Protein AF-A0A161MN79-F1 (afdb_monomer)

pLDDT: mean 94.68, std 3.81, range [66.69, 98.0]

Sequence (145 aa):
AEVALTQVDSLAGQQGMRLAGYYTANETLDDMSIEKPATKIADKIAETYSSAHLVVVDNRRLSLTMEDAALKVMHSVEGKWKVMDPEEYSVERECMDTTAVLLHGHADKGLIDFDNHLDDISNDWTNPHINKAIDSILQQIRNLK

Radius of gyration: 16.35 Å; Cα contacts (8 Å, |Δi|>4): 173; chains: 1; bounding box: 42×34×39 Å

Mean predicted aligned error: 3.33 Å

Secondary structure (DSSP, 8-state):
-HHHHHHHHHHHHHTT----EEEE--SSTT-----HHHHHHHHHHHHH-TT-EEEEE-TTT--SS--S--EEEEEEETTEEEEPPGGG----HHHHHHHHHHHHTTGGGG---HHHHHH-TTS-TT-HHHHHHHHHHHHHHHHT-

Organism: Triatoma infestans (NCBI:txid30076)

Nearest PDB structures (foldseek):
  8s9s-assembly1_8  TM=9.440E-01  e=1.080E-11  Homo sapiens
  8eoi-assembly1_H  TM=9.473E-01  e=4.174E-11  Homo sapiens
  6y4l-assembly1_B  TM=9.290E-01  e=5.759E-11  Homo sapiens
  8j0o-assembly1_H  TM=9.003E-01  e=1.350E-09  Homo sapiens
  8oz0-assembly1_8  TM=5.419E-01  e=1.122E+00  Homo sapiens

Structure (mmCIF, N/CA/C/O backbone):
data_AF-A0A161MN79-F1
#
_entry.id   AF-A0A161MN79-F1
#
loop_
_atom_site.group_PDB
_atom_site.id
_atom_site.type_symbol
_atom_site.label_atom_id
_atom_site.label_alt_id
_atom_site.label_comp_id
_atom_site.label_asym_id
_atom_site.label_entity_id
_atom_site.label_seq_id
_atom_site.pdbx_PDB_ins_code
_atom_site.Cartn_x
_atom_site.Cartn_y
_atom_site.Cartn_z
_atom_site.occupancy
_atom_site.B_iso_or_equiv
_atom_site.auth_seq_id
_atom_site.auth_comp_id
_atom_site.auth_asym_id
_atom_site.auth_atom_id
_atom_site.pdbx_PDB_model_num
ATOM 1 N N . ALA A 1 1 ? -15.783 2.076 -2.351 1.00 66.69 1 ALA A N 1
ATOM 2 C CA . ALA A 1 1 ? -15.147 1.719 -1.061 1.00 66.69 1 ALA A CA 1
ATOM 3 C C . ALA A 1 1 ? -15.930 0.664 -0.271 1.00 66.69 1 ALA A C 1
ATOM 5 O O . ALA A 1 1 ? -15.374 -0.392 -0.026 1.00 66.69 1 ALA A O 1
ATOM 6 N N . GLU A 1 2 ? -17.194 0.888 0.111 1.00 79.94 2 GLU A N 1
ATOM 7 C CA . GLU A 1 2 ? -17.937 -0.063 0.970 1.00 79.94 2 GLU A CA 1
ATOM 8 C C . GLU A 1 2 ? -18.101 -1.460 0.343 1.00 79.94 2 GLU A C 1
ATOM 10 O O . GLU A 1 2 ? -17.766 -2.455 0.976 1.00 79.94 2 GLU A O 1
ATOM 15 N N . VAL A 1 3 ? -18.496 -1.532 -0.936 1.00 86.00 3 VAL A N 1
ATOM 16 C CA . VAL A 1 3 ? -18.589 -2.804 -1.682 1.00 86.00 3 VAL A CA 1
ATOM 17 C C . VAL A 1 3 ? -17.240 -3.529 -1.743 1.00 86.00 3 VAL A C 1
ATOM 19 O O . VAL A 1 3 ? -17.189 -4.736 -1.522 1.00 86.00 3 VAL A O 1
ATOM 22 N N . ALA A 1 4 ? -16.151 -2.795 -1.996 1.00 89.31 4 ALA A N 1
ATOM 23 C CA . ALA A 1 4 ? -14.801 -3.355 -2.028 1.00 89.31 4 ALA A CA 1
ATOM 24 C C . ALA A 1 4 ? -14.422 -3.949 -0.668 1.00 89.31 4 ALA A C 1
ATOM 26 O O . ALA A 1 4 ? -14.007 -5.100 -0.591 1.00 89.31 4 ALA A O 1
ATOM 27 N N . LEU A 1 5 ? -14.654 -3.202 0.416 1.00 88.81 5 LEU A N 1
ATOM 28 C CA . LEU A 1 5 ? -14.360 -3.658 1.771 1.00 88.81 5 LEU A CA 1
ATOM 29 C C . LEU A 1 5 ? -15.105 -4.959 2.103 1.00 88.81 5 LEU A C 1
ATOM 31 O O . LEU A 1 5 ? -14.489 -5.896 2.597 1.00 88.81 5 LEU A O 1
ATOM 35 N N . THR A 1 6 ? -16.399 -5.049 1.781 1.00 90.69 6 THR A N 1
ATOM 36 C CA . THR A 1 6 ? -17.189 -6.269 2.009 1.00 90.69 6 THR A CA 1
ATOM 37 C C . THR A 1 6 ? -16.689 -7.459 1.188 1.00 90.69 6 THR A C 1
ATOM 39 O O . THR A 1 6 ? -16.617 -8.571 1.711 1.00 90.69 6 THR A O 1
ATOM 42 N N . GLN A 1 7 ? -16.339 -7.257 -0.087 1.00 92.44 7 GLN A N 1
ATOM 43 C CA . GLN A 1 7 ? -15.839 -8.344 -0.934 1.00 92.44 7 GLN A CA 1
ATOM 44 C C . GLN A 1 7 ? -14.471 -8.852 -0.472 1.00 92.44 7 GLN A C 1
ATOM 46 O O . GLN A 1 7 ? -14.280 -10.063 -0.356 1.00 92.44 7 GLN A O 1
ATOM 51 N N . VAL A 1 8 ? -13.543 -7.941 -0.158 1.00 93.38 8 VAL A N 1
ATOM 52 C CA . VAL A 1 8 ? -12.209 -8.307 0.333 1.00 93.38 8 VAL A CA 1
ATOM 53 C C . VAL A 1 8 ? -12.307 -9.009 1.687 1.00 93.38 8 VAL A C 1
ATOM 55 O O . VAL A 1 8 ? -11.652 -10.029 1.881 1.00 93.38 8 VAL A O 1
ATOM 58 N N . ASP A 1 9 ? -13.153 -8.526 2.602 1.00 92.38 9 ASP A N 1
ATOM 59 C CA . ASP A 1 9 ? -13.360 -9.157 3.911 1.00 92.38 9 ASP A CA 1
ATOM 60 C C . ASP A 1 9 ? -13.934 -10.579 3.779 1.00 92.38 9 ASP A C 1
ATOM 62 O O . ASP A 1 9 ? -13.432 -11.520 4.396 1.00 92.38 9 ASP A O 1
ATOM 66 N N . SER A 1 10 ? -14.919 -10.773 2.894 1.00 93.69 10 SER A N 1
ATOM 67 C CA . SER A 1 10 ? -15.477 -12.101 2.618 1.00 93.69 10 SER A C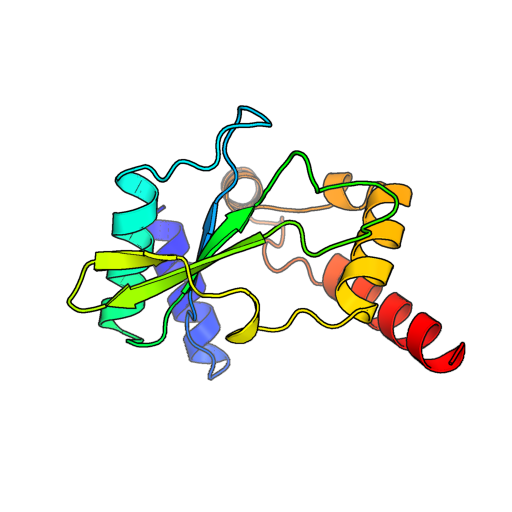A 1
ATOM 68 C C . SER A 1 10 ? -14.435 -13.061 2.039 1.00 93.69 10 SER A C 1
ATOM 70 O O . SER A 1 10 ? -14.328 -14.199 2.506 1.00 93.69 10 SER A O 1
ATOM 72 N N . LEU A 1 11 ? -13.643 -12.612 1.057 1.00 94.25 11 LEU A N 1
ATOM 73 C CA . LEU A 1 11 ? -12.582 -13.426 0.461 1.00 94.25 11 LEU A CA 1
ATOM 74 C C . LEU A 1 11 ? -11.505 -13.781 1.492 1.00 94.25 11 LEU A C 1
ATOM 76 O O . LEU A 1 11 ? -11.120 -14.946 1.600 1.00 94.25 11 LEU A O 1
ATOM 80 N N . ALA A 1 12 ? -11.046 -12.800 2.273 1.00 94.19 12 ALA A N 1
ATOM 81 C CA . ALA A 1 12 ? -10.060 -13.012 3.324 1.00 94.19 12 ALA A CA 1
ATOM 82 C C . ALA A 1 12 ? -10.561 -14.053 4.337 1.00 94.19 12 ALA A C 1
ATOM 84 O O . ALA A 1 12 ? -9.847 -15.015 4.625 1.00 94.19 12 ALA A O 1
ATOM 85 N N . GLY A 1 13 ? -11.813 -13.933 4.791 1.00 94.56 13 GLY A N 1
ATOM 86 C CA . GLY A 1 13 ? -12.428 -14.882 5.718 1.00 94.56 13 GLY A CA 1
ATOM 87 C C . GLY A 1 13 ? -12.491 -16.315 5.177 1.00 94.56 13 GLY A C 1
ATOM 88 O O . GLY A 1 13 ? -12.193 -17.258 5.910 1.00 94.56 13 GLY A O 1
ATOM 89 N N . GLN A 1 14 ? -12.797 -16.500 3.887 1.00 96.31 14 GLN A N 1
ATOM 90 C CA . GLN A 1 14 ? -12.779 -17.824 3.239 1.00 96.31 14 GLN A CA 1
ATOM 91 C C . GLN A 1 14 ? -11.381 -18.459 3.219 1.00 96.31 14 GLN A C 1
ATOM 93 O O . GLN A 1 14 ? -11.258 -19.683 3.229 1.00 96.31 14 GLN A O 1
ATOM 98 N N . GLN A 1 15 ? -10.333 -17.636 3.218 1.00 95.56 15 GLN A N 1
ATOM 99 C CA . GLN A 1 15 ? -8.933 -18.062 3.224 1.00 95.56 15 GLN A CA 1
ATOM 100 C C . GLN A 1 15 ? -8.334 -18.133 4.641 1.00 95.56 15 GLN A C 1
ATOM 102 O O . GLN A 1 15 ? -7.138 -18.368 4.793 1.00 95.56 15 GLN A O 1
ATOM 107 N N . GLY A 1 16 ? -9.142 -17.932 5.692 1.00 95.25 16 GLY A N 1
ATOM 108 C CA . GLY A 1 16 ? -8.661 -17.885 7.078 1.00 95.25 16 GLY A CA 1
ATOM 109 C C . GLY A 1 16 ? -7.795 -16.658 7.387 1.00 95.25 16 GLY A C 1
ATOM 110 O O . GLY A 1 16 ? -7.066 -16.645 8.378 1.00 95.25 16 GLY A O 1
ATOM 111 N N . MET A 1 17 ? -7.865 -15.636 6.538 1.00 95.25 17 MET A N 1
ATOM 112 C CA . MET A 1 17 ? -7.186 -14.357 6.698 1.00 95.25 17 MET A CA 1
ATOM 113 C C . MET A 1 17 ? -8.151 -13.303 7.244 1.00 95.25 17 MET A C 1
ATOM 115 O O . MET A 1 17 ? -9.363 -13.500 7.315 1.00 95.25 17 MET A O 1
ATOM 119 N N . ARG A 1 18 ? -7.602 -12.149 7.620 1.00 94.56 18 ARG A N 1
ATOM 120 C CA . ARG A 1 18 ? -8.380 -10.967 7.993 1.00 94.56 18 ARG A CA 1
ATOM 121 C C . ARG A 1 18 ? -7.704 -9.707 7.489 1.00 94.56 18 ARG A C 1
ATOM 123 O O . ARG A 1 18 ? -6.488 -9.689 7.297 1.00 94.56 18 ARG A O 1
ATOM 130 N N . LEU A 1 19 ? -8.477 -8.638 7.364 1.00 96.00 19 LEU A N 1
ATOM 131 C CA . LEU A 1 19 ? -7.935 -7.318 7.080 1.00 96.00 19 LEU A CA 1
ATOM 132 C C . LEU A 1 19 ? -7.054 -6.846 8.244 1.00 96.00 19 LEU A C 1
ATOM 134 O O . LEU A 1 19 ? -7.498 -6.759 9.389 1.00 96.00 19 LEU A O 1
ATOM 138 N N . ALA A 1 20 ? -5.784 -6.573 7.939 1.00 96.44 20 ALA A N 1
ATOM 139 C CA . ALA A 1 20 ? -4.763 -6.204 8.919 1.00 96.44 20 ALA A CA 1
ATOM 140 C C . ALA A 1 20 ? -4.411 -4.706 8.915 1.00 96.44 20 ALA A C 1
ATOM 142 O O . ALA A 1 20 ? -3.590 -4.259 9.714 1.00 96.44 20 ALA A O 1
ATOM 143 N N . GLY A 1 21 ? -5.010 -3.924 8.019 1.00 96.94 21 GLY A N 1
ATOM 144 C CA . GLY A 1 21 ? -4.712 -2.507 7.881 1.00 96.94 21 GLY A CA 1
ATOM 145 C C . GLY A 1 21 ? -5.239 -1.912 6.584 1.00 96.94 21 GLY A C 1
ATOM 146 O O . GLY A 1 21 ? -5.884 -2.594 5.789 1.00 96.94 21 GLY A O 1
ATOM 147 N N . TYR A 1 22 ? -4.944 -0.632 6.392 1.00 97.25 22 TYR A N 1
ATOM 148 C CA . TYR A 1 22 ? -5.270 0.148 5.203 1.00 97.25 22 TYR A CA 1
ATOM 149 C C . TYR A 1 22 ? -4.059 0.998 4.815 1.00 97.25 22 TYR A C 1
ATOM 151 O O . TYR A 1 22 ? -3.351 1.494 5.694 1.00 97.25 22 TYR A O 1
ATOM 159 N N . TYR A 1 23 ? -3.826 1.188 3.518 1.00 97.12 23 TYR A N 1
ATOM 160 C CA . TYR A 1 23 ? -2.797 2.100 3.030 1.00 97.12 23 TYR A CA 1
ATOM 161 C C . TYR A 1 23 ? -3.389 3.177 2.121 1.00 97.12 23 TYR A C 1
ATOM 163 O O . TYR A 1 23 ? -4.433 2.981 1.504 1.00 97.12 23 TYR A O 1
ATOM 171 N N . THR A 1 24 ? -2.709 4.318 2.040 1.00 96.88 24 THR A N 1
ATOM 172 C CA . THR A 1 24 ? -3.054 5.427 1.146 1.00 96.88 24 THR A CA 1
ATOM 173 C C . THR A 1 24 ? -1.792 6.070 0.582 1.00 96.88 24 THR A C 1
ATOM 175 O O . THR A 1 24 ? -0.732 6.023 1.206 1.00 96.88 24 THR A O 1
ATOM 178 N N . ALA A 1 25 ? -1.909 6.691 -0.585 1.00 96.50 25 ALA A N 1
ATOM 179 C CA . ALA A 1 25 ? -0.876 7.521 -1.189 1.00 96.50 25 ALA A CA 1
ATOM 180 C C . ALA A 1 25 ? -1.543 8.817 -1.651 1.00 96.50 25 ALA A C 1
ATOM 182 O O . ALA A 1 25 ? -2.575 8.768 -2.320 1.00 96.50 25 ALA A O 1
ATOM 183 N N . ASN A 1 26 ? -0.996 9.962 -1.255 1.00 96.19 26 ASN A N 1
ATOM 184 C CA . ASN A 1 26 ? -1.569 11.252 -1.632 1.00 96.19 26 ASN A CA 1
ATOM 185 C C . ASN A 1 26 ? -1.130 11.630 -3.054 1.00 96.19 26 ASN A C 1
ATOM 187 O O . ASN A 1 26 ? -0.115 11.143 -3.544 1.00 96.19 26 ASN A O 1
ATOM 191 N N . GLU A 1 27 ? -1.884 12.499 -3.726 1.00 94.00 27 GLU A N 1
ATOM 192 C CA . GLU A 1 27 ? -1.566 12.923 -5.100 1.00 94.00 27 GLU A CA 1
ATOM 193 C C . GLU A 1 27 ? -0.272 13.752 -5.161 1.00 94.00 27 GLU A C 1
ATOM 195 O O . GLU A 1 27 ? 0.545 13.605 -6.070 1.00 94.00 27 GLU A O 1
ATOM 200 N N . THR A 1 28 ? -0.061 14.613 -4.163 1.00 94.75 28 THR A N 1
ATOM 201 C CA . THR A 1 28 ? 1.128 15.464 -4.082 1.00 94.75 28 THR A CA 1
ATOM 202 C C . THR A 1 28 ? 2.302 14.685 -3.487 1.00 94.75 28 THR A C 1
ATOM 204 O O . THR A 1 28 ? 2.161 14.016 -2.465 1.00 94.75 28 THR A O 1
ATOM 207 N N . LEU A 1 29 ? 3.489 14.802 -4.094 1.00 92.44 29 LEU A N 1
ATOM 208 C CA . LEU A 1 29 ? 4.669 14.031 -3.689 1.00 92.44 29 LEU A CA 1
ATOM 209 C C . LEU A 1 29 ? 5.080 14.253 -2.225 1.00 92.44 29 LEU A C 1
ATOM 211 O O . LEU A 1 29 ? 5.457 13.302 -1.553 1.00 92.44 29 LEU A O 1
ATOM 215 N N . ASP A 1 30 ? 5.051 15.491 -1.735 1.00 93.69 30 ASP A N 1
ATOM 216 C CA . ASP A 1 30 ? 5.473 15.853 -0.377 1.00 93.69 30 ASP A CA 1
ATOM 217 C C . ASP A 1 30 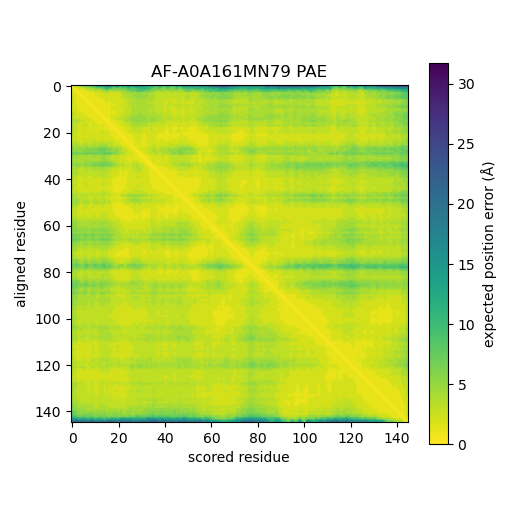? 4.338 15.856 0.657 1.00 93.69 30 ASP A C 1
ATOM 219 O O . ASP A 1 30 ? 4.575 16.165 1.828 1.00 93.69 30 ASP A O 1
ATOM 223 N N . ASP A 1 31 ? 3.122 15.481 0.260 1.00 96.00 31 ASP A N 1
ATOM 224 C CA . ASP A 1 31 ? 1.986 15.422 1.168 1.00 96.00 31 ASP A CA 1
ATOM 225 C C . ASP A 1 31 ? 1.925 14.073 1.892 1.00 96.00 31 ASP A C 1
ATOM 227 O O . ASP A 1 31 ? 1.512 13.059 1.339 1.00 96.00 31 ASP A O 1
ATOM 231 N N . MET A 1 32 ? 2.280 14.081 3.177 1.00 95.88 32 MET A N 1
ATOM 232 C CA . MET A 1 32 ? 2.183 12.927 4.085 1.00 95.88 32 MET A CA 1
ATOM 233 C C . MET A 1 32 ? 1.041 13.068 5.103 1.00 95.88 32 MET A C 1
ATOM 235 O O . MET A 1 32 ? 1.067 12.444 6.180 1.00 95.88 32 MET A O 1
ATOM 239 N N . SER A 1 33 ? 0.082 13.953 4.824 1.00 95.25 33 SER A N 1
ATOM 240 C CA . SER A 1 33 ? -1.105 14.157 5.644 1.00 95.25 33 SER A CA 1
ATOM 241 C C . SER A 1 33 ? -2.089 12.997 5.492 1.00 95.25 33 SER A C 1
ATOM 243 O O . SER A 1 33 ? -1.976 12.161 4.598 1.00 95.25 33 SER A O 1
ATOM 245 N N . ILE A 1 34 ? -3.026 12.898 6.434 1.00 93.94 34 ILE A N 1
ATOM 246 C CA . ILE A 1 34 ? -4.039 11.847 6.431 1.00 93.94 34 ILE A CA 1
ATOM 247 C C . ILE A 1 34 ? -5.395 12.492 6.467 1.00 93.94 34 ILE A C 1
ATOM 249 O O . ILE A 1 34 ? -5.720 13.264 7.373 1.00 93.94 34 ILE A O 1
ATOM 253 N N . GLU A 1 35 ? -6.199 12.109 5.493 1.00 91.25 35 GLU A N 1
ATOM 254 C CA . GLU A 1 35 ? -7.544 12.606 5.366 1.00 91.25 35 GLU A CA 1
ATOM 255 C C . GLU A 1 35 ? -8.548 11.754 6.145 1.00 91.25 35 GLU A C 1
ATOM 257 O O . GLU A 1 35 ? -8.381 10.555 6.387 1.00 91.25 35 GLU A O 1
ATOM 262 N N . LYS A 1 36 ? -9.668 12.387 6.492 1.00 91.75 36 LYS A N 1
ATOM 263 C CA . LYS A 1 36 ? -10.774 11.754 7.217 1.00 91.75 36 LYS A CA 1
ATOM 264 C C . LYS A 1 36 ? -11.340 10.491 6.537 1.00 91.75 36 LYS A C 1
ATOM 266 O O . LYS A 1 36 ? -11.773 9.598 7.266 1.00 91.75 36 LYS A O 1
ATOM 271 N N . PRO A 1 37 ? -11.406 10.370 5.194 1.00 92.38 37 PRO A N 1
ATOM 272 C CA . PRO A 1 37 ? -11.833 9.124 4.558 1.00 92.38 37 PRO A CA 1
ATOM 273 C C . PRO A 1 37 ? -10.908 7.942 4.877 1.00 92.38 37 PRO A C 1
ATOM 275 O O . PRO A 1 37 ? -11.409 6.874 5.226 1.00 92.38 37 PRO A O 1
ATOM 278 N N . ALA A 1 38 ? -9.586 8.144 4.846 1.00 92.88 38 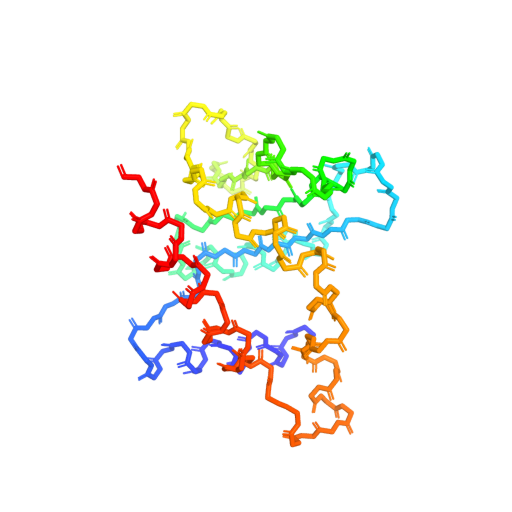ALA A N 1
ATOM 279 C CA . ALA A 1 38 ? -8.606 7.102 5.153 1.00 92.88 38 ALA A CA 1
ATOM 280 C C . ALA A 1 38 ? -8.735 6.610 6.602 1.00 92.88 38 ALA A C 1
ATOM 282 O O . ALA A 1 38 ? -8.779 5.402 6.842 1.00 92.88 38 ALA A O 1
ATOM 283 N N . THR A 1 39 ? -8.887 7.530 7.566 1.00 94.31 39 THR A N 1
ATOM 284 C CA . THR A 1 39 ? -9.059 7.138 8.975 1.00 94.31 39 THR A CA 1
ATOM 285 C C . THR A 1 39 ? -10.341 6.347 9.189 1.00 94.31 39 THR A C 1
ATOM 287 O O . THR A 1 39 ? -10.306 5.359 9.901 1.00 94.31 39 THR A O 1
ATOM 290 N N . LYS A 1 40 ? -11.455 6.703 8.533 1.00 94.38 40 LYS A N 1
ATOM 291 C CA . LYS A 1 40 ? -12.717 5.951 8.662 1.00 94.38 40 LYS A CA 1
ATOM 292 C C . LYS A 1 40 ? -12.602 4.501 8.191 1.00 94.38 40 LYS A C 1
ATOM 294 O O . LYS A 1 40 ? -13.206 3.621 8.798 1.00 94.38 40 LYS A O 1
ATOM 299 N N . ILE A 1 41 ? -11.870 4.254 7.103 1.00 94.31 41 ILE A N 1
ATOM 300 C CA . ILE A 1 41 ? -11.645 2.890 6.603 1.00 94.31 41 ILE A CA 1
ATOM 301 C C . ILE A 1 41 ? -10.773 2.122 7.597 1.00 94.31 41 ILE A C 1
ATOM 303 O O . ILE A 1 41 ? -11.123 1.011 7.991 1.00 94.31 41 ILE A O 1
ATOM 307 N N . ALA A 1 42 ? -9.678 2.734 8.053 1.00 95.75 42 ALA A N 1
ATOM 308 C CA . ALA A 1 42 ? -8.794 2.127 9.038 1.00 95.75 42 ALA A CA 1
ATOM 309 C C . ALA A 1 42 ? -9.516 1.846 10.370 1.00 95.75 42 ALA A C 1
ATOM 311 O O . ALA A 1 42 ? -9.353 0.764 10.928 1.00 95.75 42 ALA A O 1
ATOM 312 N N . ASP A 1 43 ? -10.369 2.762 10.841 1.00 95.31 43 ASP A N 1
ATOM 313 C CA . ASP A 1 43 ? -11.216 2.588 12.028 1.00 95.31 43 ASP A CA 1
ATOM 314 C C . ASP A 1 43 ? -12.142 1.380 11.853 1.00 95.31 43 ASP A C 1
ATOM 316 O O . ASP A 1 43 ? -12.237 0.537 12.744 1.00 95.31 43 ASP A O 1
ATOM 320 N N . LYS A 1 44 ? -12.768 1.241 10.675 1.00 94.12 44 LYS A N 1
ATOM 321 C CA . LYS A 1 44 ? -13.658 0.112 10.389 1.00 94.12 44 LYS A CA 1
ATOM 322 C C . LYS A 1 44 ? -12.930 -1.232 10.428 1.00 94.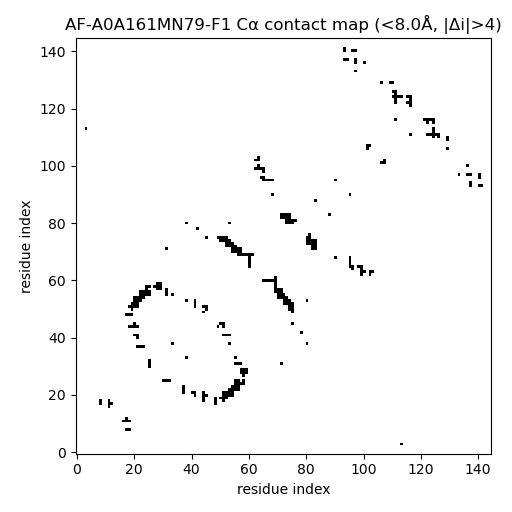12 44 LYS A C 1
ATOM 324 O O . LYS A 1 44 ? -13.482 -2.217 10.914 1.00 94.12 44 LYS A O 1
ATOM 329 N N . ILE A 1 45 ? -11.691 -1.274 9.944 1.00 95.12 45 ILE A N 1
ATOM 330 C CA . ILE A 1 45 ? -10.835 -2.463 10.044 1.00 95.12 45 ILE A CA 1
ATOM 331 C C . ILE A 1 45 ? -10.441 -2.705 11.509 1.00 95.12 45 ILE A C 1
ATOM 333 O O . ILE A 1 45 ? -10.513 -3.839 11.985 1.00 95.12 45 ILE A O 1
ATOM 337 N N . ALA A 1 46 ? -10.103 -1.647 12.252 1.00 95.06 46 ALA A N 1
ATOM 338 C CA . ALA A 1 46 ? -9.698 -1.720 13.654 1.00 95.06 46 ALA A CA 1
ATOM 339 C C . ALA A 1 46 ? -10.808 -2.220 14.600 1.00 95.06 46 ALA A C 1
ATOM 341 O O . ALA A 1 46 ? -10.500 -2.850 15.611 1.00 95.06 46 ALA A O 1
ATOM 342 N N . GLU A 1 47 ? -12.087 -2.009 14.258 1.00 92.56 47 GLU A N 1
ATOM 343 C CA . GLU A 1 47 ? -13.236 -2.600 14.968 1.00 92.56 47 GLU A CA 1
ATOM 344 C C . GLU A 1 47 ? -13.187 -4.136 14.984 1.00 92.56 47 GLU A C 1
ATOM 346 O O . GLU A 1 47 ? -13.589 -4.760 15.965 1.00 92.56 47 GLU A O 1
ATOM 351 N N . THR A 1 48 ? -12.692 -4.747 13.902 1.00 90.88 48 THR A N 1
ATOM 352 C CA . THR A 1 48 ? -12.594 -6.211 13.762 1.00 90.88 48 THR A CA 1
ATOM 353 C C . THR A 1 48 ? -11.208 -6.716 14.164 1.00 90.88 48 THR A C 1
ATOM 355 O O . THR A 1 48 ? -11.062 -7.829 14.674 1.00 90.88 48 THR A O 1
ATOM 358 N N . TYR A 1 49 ? -10.175 -5.892 13.971 1.00 94.44 49 TYR A N 1
ATOM 359 C CA . TYR A 1 49 ? -8.806 -6.205 14.345 1.00 94.44 49 TYR A CA 1
ATOM 360 C C . TYR A 1 49 ? -8.082 -5.014 14.978 1.00 94.44 49 TYR A C 1
ATOM 362 O O . TYR A 1 49 ? -7.516 -4.167 14.296 1.00 94.44 49 TYR A O 1
ATOM 370 N N . SER A 1 50 ? -8.006 -5.006 16.308 1.00 93.50 50 SER A N 1
ATOM 371 C CA . SER A 1 50 ? -7.461 -3.887 17.087 1.00 93.50 50 SER A CA 1
ATOM 372 C C . SER A 1 50 ? -5.988 -3.550 16.826 1.00 93.50 50 SER A C 1
ATOM 374 O O . SER A 1 50 ? -5.558 -2.454 17.169 1.00 93.50 50 SER A O 1
ATOM 376 N N . SER A 1 51 ? -5.205 -4.465 16.246 1.00 94.38 51 SER A N 1
ATOM 377 C CA . SER A 1 51 ? -3.803 -4.219 15.864 1.00 94.38 51 SER A CA 1
ATOM 378 C C . SER A 1 51 ? -3.657 -3.876 14.377 1.00 94.38 51 SER A C 1
ATOM 380 O O . SER A 1 51 ? -2.620 -4.153 13.773 1.00 94.38 51 SER A O 1
ATOM 382 N N . ALA A 1 52 ? -4.711 -3.326 13.771 1.00 96.56 52 ALA A N 1
ATOM 383 C CA . ALA A 1 52 ? -4.664 -2.816 12.413 1.00 96.56 52 ALA A CA 1
ATOM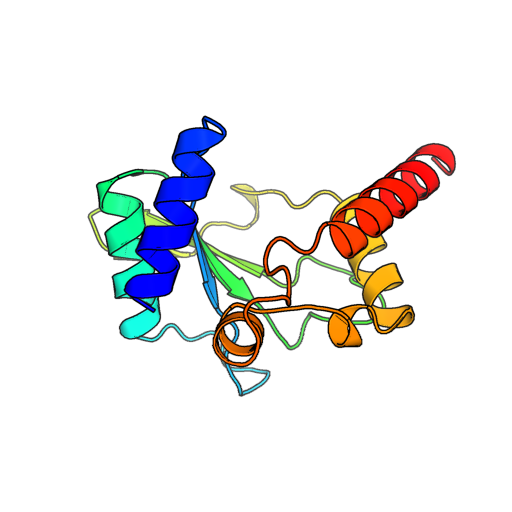 384 C C . ALA A 1 52 ? -3.736 -1.600 12.299 1.00 96.56 52 ALA A C 1
ATOM 386 O O . ALA A 1 52 ? -3.652 -0.782 13.218 1.00 96.56 52 ALA A O 1
ATOM 387 N N . HIS A 1 53 ? -3.083 -1.467 11.146 1.00 97.69 53 HIS A N 1
ATOM 388 C CA . HIS A 1 53 ? -2.199 -0.342 10.845 1.00 97.69 53 HIS A CA 1
ATOM 389 C C . HIS A 1 53 ? -2.764 0.533 9.727 1.00 97.69 53 HIS A C 1
ATOM 391 O O . HIS A 1 53 ? -3.385 0.036 8.785 1.00 97.69 53 HIS A O 1
ATOM 397 N N . LEU A 1 54 ? -2.512 1.836 9.823 1.00 97.94 54 LEU A N 1
ATOM 398 C CA . LEU A 1 54 ? -2.738 2.796 8.748 1.00 97.94 54 LEU A CA 1
ATOM 399 C C . LEU A 1 54 ? -1.381 3.205 8.182 1.00 97.94 54 LEU A C 1
ATOM 401 O O . LEU A 1 54 ? -0.514 3.660 8.926 1.00 97.94 54 LEU A O 1
ATOM 405 N N . VAL A 1 55 ? -1.188 3.039 6.878 1.00 98.00 55 VAL A N 1
ATOM 406 C CA . VAL A 1 55 ? 0.092 3.311 6.219 1.00 98.00 55 VAL A CA 1
ATOM 407 C C . VAL A 1 55 ? -0.080 4.400 5.168 1.00 98.00 55 VAL A C 1
ATOM 409 O O . VAL A 1 55 ? -0.984 4.335 4.342 1.00 98.00 55 VAL A O 1
ATOM 412 N N . VAL A 1 56 ? 0.793 5.402 5.181 1.00 97.62 56 VAL A N 1
ATOM 413 C CA . VAL A 1 56 ? 0.889 6.395 4.102 1.00 97.62 56 VAL A CA 1
ATOM 414 C C . VAL A 1 56 ? 2.156 6.118 3.308 1.00 97.62 56 VAL A C 1
ATOM 416 O O . VAL A 1 56 ? 3.233 6.006 3.897 1.00 97.62 56 VAL A O 1
ATOM 419 N N . VAL A 1 57 ? 2.033 5.992 1.991 1.00 97.12 57 VAL A N 1
ATOM 420 C CA . VAL A 1 57 ? 3.180 5.841 1.091 1.00 97.12 57 VAL A CA 1
ATOM 421 C C . VAL A 1 57 ? 3.870 7.193 0.925 1.00 97.12 57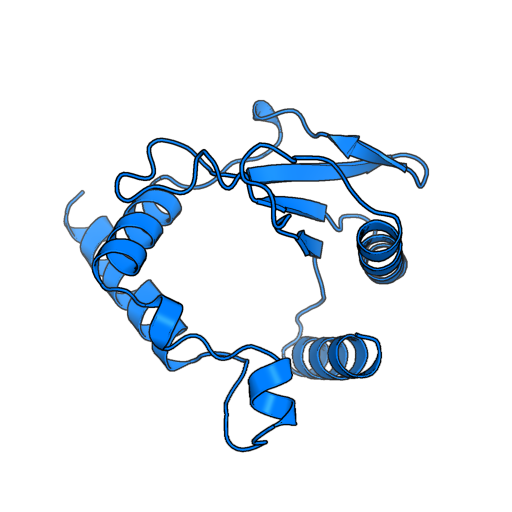 VAL A C 1
ATOM 423 O O . VAL A 1 57 ? 3.229 8.186 0.588 1.00 97.12 57 VAL A O 1
ATOM 426 N N . ASP A 1 58 ? 5.180 7.225 1.165 1.00 96.19 58 ASP A N 1
ATOM 427 C CA . ASP A 1 58 ? 6.027 8.391 0.916 1.00 96.19 58 ASP A CA 1
ATOM 428 C C . ASP A 1 58 ? 6.475 8.408 -0.545 1.00 96.19 58 ASP A C 1
ATOM 430 O O . ASP A 1 58 ? 7.479 7.802 -0.933 1.00 96.19 58 ASP A O 1
ATOM 434 N N . ASN A 1 59 ? 5.717 9.130 -1.364 1.00 94.81 59 ASN A N 1
ATOM 435 C CA . ASN A 1 59 ? 5.946 9.218 -2.801 1.00 94.81 59 ASN A CA 1
ATOM 436 C C . ASN A 1 59 ? 7.322 9.799 -3.171 1.00 94.81 59 ASN A C 1
ATOM 438 O O . ASN A 1 59 ? 7.807 9.545 -4.271 1.00 94.81 59 ASN A O 1
ATOM 442 N N . ARG A 1 60 ? 7.981 10.564 -2.286 1.00 95.25 60 ARG A N 1
ATOM 443 C CA . ARG A 1 60 ? 9.337 11.089 -2.543 1.00 95.25 60 ARG A CA 1
ATOM 444 C C . ARG A 1 60 ? 10.419 10.037 -2.370 1.00 95.25 60 ARG A C 1
ATOM 446 O O . ARG A 1 60 ? 11.516 10.212 -2.898 1.00 95.25 60 ARG A O 1
ATOM 453 N N . ARG A 1 61 ? 10.135 8.994 -1.592 1.00 94.88 61 ARG A N 1
ATOM 454 C CA . ARG A 1 61 ? 11.071 7.902 -1.304 1.00 94.88 61 ARG A CA 1
ATOM 455 C C . ARG A 1 61 ? 10.850 6.691 -2.198 1.00 94.88 61 ARG A C 1
ATOM 457 O O . ARG A 1 61 ? 11.733 5.842 -2.273 1.00 94.88 61 ARG A O 1
ATOM 464 N N . LEU A 1 62 ? 9.717 6.621 -2.898 1.00 93.88 62 LEU A N 1
ATOM 465 C CA . LEU A 1 62 ? 9.499 5.624 -3.938 1.00 93.88 62 LEU A CA 1
ATOM 466 C C . LEU A 1 62 ? 10.433 5.917 -5.121 1.00 93.88 62 LEU A C 1
ATOM 468 O O . LEU A 1 62 ? 10.268 6.902 -5.840 1.00 93.88 62 LEU A O 1
ATOM 472 N N . SER A 1 63 ? 11.447 5.076 -5.307 1.00 94.56 63 SER A N 1
ATOM 473 C CA . SER A 1 63 ? 12.487 5.285 -6.313 1.00 94.56 63 SER A CA 1
ATOM 474 C C . SER A 1 63 ? 12.914 3.970 -6.956 1.00 94.56 63 SER A C 1
ATOM 476 O O . SER A 1 63 ? 12.662 2.889 -6.435 1.00 94.56 63 SER A O 1
ATOM 478 N N . LEU A 1 64 ? 13.627 4.056 -8.079 1.00 95.88 64 LEU A N 1
ATOM 479 C CA . LEU A 1 64 ? 14.193 2.881 -8.749 1.00 95.88 64 LEU A CA 1
ATOM 480 C C . LEU A 1 64 ? 15.293 2.181 -7.934 1.00 95.88 64 LEU A C 1
ATOM 482 O O . LEU A 1 64 ? 15.647 1.051 -8.244 1.00 95.88 64 LEU A O 1
ATOM 486 N N . THR A 1 65 ? 15.842 2.832 -6.906 1.00 95.25 65 THR A N 1
ATOM 487 C CA . THR A 1 65 ? 16.883 2.251 -6.045 1.00 95.25 65 THR A CA 1
ATOM 488 C C . THR A 1 65 ? 16.332 1.689 -4.739 1.00 95.25 65 THR A C 1
ATOM 490 O O . THR A 1 65 ? 16.971 0.814 -4.157 1.00 95.25 65 THR A O 1
ATOM 493 N N . MET A 1 66 ? 15.166 2.170 -4.284 1.00 96.19 66 MET A N 1
ATOM 494 C CA . MET A 1 66 ? 14.548 1.809 -3.001 1.00 96.19 66 MET A CA 1
ATOM 495 C C . MET A 1 66 ? 15.583 1.724 -1.866 1.00 96.19 66 MET A C 1
ATOM 497 O O . MET A 1 66 ? 15.854 0.659 -1.305 1.00 96.19 66 MET A O 1
ATOM 501 N N . GLU A 1 67 ? 16.232 2.848 -1.560 1.00 93.50 67 GLU A N 1
ATOM 502 C CA . GLU A 1 67 ? 17.248 2.910 -0.497 1.00 93.50 67 GLU A CA 1
ATOM 503 C C . GLU A 1 67 ? 16.638 2.646 0.883 1.00 93.50 67 GLU A C 1
ATOM 505 O O . GLU A 1 67 ? 17.228 1.927 1.686 1.00 93.50 67 GLU A O 1
ATOM 510 N N . ASP A 1 68 ? 15.413 3.121 1.098 1.00 92.31 68 ASP A N 1
ATOM 511 C CA . ASP A 1 68 ? 14.664 2.961 2.335 1.00 92.31 68 ASP A CA 1
ATOM 512 C C . ASP A 1 68 ? 13.209 2.562 2.072 1.00 92.31 68 ASP A C 1
ATOM 514 O O . ASP A 1 68 ? 12.675 2.732 0.973 1.00 92.31 68 ASP A O 1
ATOM 518 N N . ALA A 1 69 ? 12.525 2.110 3.125 1.00 93.69 69 ALA A N 1
ATOM 519 C CA . ALA A 1 69 ? 11.083 1.932 3.087 1.00 93.69 69 ALA A CA 1
ATOM 520 C C . ALA A 1 69 ? 10.375 3.281 2.858 1.00 93.69 69 ALA A C 1
ATOM 522 O O . ALA A 1 69 ? 10.481 4.215 3.657 1.00 93.69 69 ALA A O 1
ATOM 523 N N . ALA A 1 70 ? 9.600 3.361 1.778 1.00 95.94 70 ALA A N 1
ATOM 524 C CA . ALA A 1 70 ? 8.792 4.521 1.414 1.00 95.94 70 ALA A CA 1
ATOM 525 C C . ALA A 1 70 ? 7.456 4.552 2.182 1.00 95.94 70 ALA A C 1
ATOM 527 O O . ALA A 1 70 ? 6.395 4.694 1.581 1.00 95.94 70 ALA A O 1
ATOM 528 N N . LEU A 1 71 ? 7.488 4.349 3.504 1.00 96.44 71 LEU A N 1
ATOM 529 C CA . LEU A 1 71 ? 6.293 4.153 4.329 1.00 96.44 71 LEU A CA 1
ATOM 530 C C . LEU A 1 71 ? 6.323 5.021 5.590 1.00 96.44 71 LEU A C 1
ATOM 532 O O . LEU A 1 71 ? 7.329 5.101 6.290 1.00 96.44 71 LEU A O 1
ATOM 536 N N . LYS A 1 72 ? 5.170 5.599 5.923 1.00 96.25 72 LYS A N 1
ATOM 537 C CA . LYS A 1 72 ? 4.845 6.158 7.237 1.00 96.25 72 LYS A CA 1
ATOM 538 C C . LYS A 1 72 ? 3.776 5.277 7.871 1.00 96.25 72 LYS A C 1
ATOM 540 O O . LYS A 1 72 ? 2.628 5.281 7.429 1.00 96.25 72 LYS A O 1
ATOM 545 N N . VAL A 1 73 ? 4.161 4.520 8.893 1.00 97.81 73 VAL A N 1
ATOM 546 C CA . VAL A 1 73 ? 3.294 3.538 9.559 1.00 97.81 73 VAL A CA 1
ATOM 547 C C . VAL A 1 73 ? 2.649 4.149 10.799 1.00 97.81 73 VAL A C 1
ATOM 549 O O . VAL A 1 73 ? 3.274 4.916 11.534 1.00 97.81 73 VAL A O 1
ATOM 552 N N . MET A 1 74 ? 1.379 3.823 11.024 1.00 97.94 74 MET A N 1
ATOM 553 C CA . MET A 1 74 ? 0.609 4.301 12.162 1.00 97.94 74 MET A CA 1
ATOM 554 C C . MET A 1 74 ? -0.180 3.187 12.826 1.00 97.94 74 MET A C 1
ATOM 556 O O . MET A 1 74 ? -0.703 2.293 12.160 1.00 97.94 74 MET A O 1
ATOM 560 N N . HIS A 1 75 ? -0.342 3.321 14.137 1.00 96.81 75 HIS A N 1
ATOM 561 C CA . HIS A 1 75 ? -1.166 2.454 14.972 1.00 96.81 75 HIS A CA 1
ATOM 562 C C . HIS A 1 75 ? -2.281 3.245 15.668 1.00 96.81 75 HIS A C 1
ATOM 564 O O . HIS A 1 75 ? -2.206 4.471 15.803 1.00 96.81 75 HIS A O 1
ATOM 570 N N . SER A 1 76 ? -3.328 2.555 16.116 1.00 95.31 76 SER A N 1
ATOM 571 C CA . SER A 1 76 ? -4.399 3.175 16.898 1.00 95.31 76 SER A CA 1
ATOM 572 C C . SER A 1 76 ? -4.063 3.155 18.389 1.00 95.31 76 SER A C 1
ATOM 574 O O . SER A 1 76 ? -3.894 2.094 18.986 1.00 95.31 76 SER A O 1
ATOM 576 N N . VAL A 1 77 ? -4.000 4.334 19.007 1.00 92.94 77 VAL A N 1
ATOM 577 C CA . VAL A 1 77 ? -3.820 4.513 20.452 1.00 92.94 77 VAL A CA 1
ATOM 578 C C . VAL A 1 77 ? -5.010 5.296 20.981 1.00 92.94 77 VAL A C 1
ATOM 580 O O . VAL A 1 77 ? -5.171 6.474 20.658 1.00 92.94 77 VAL A O 1
ATOM 583 N N . GLU A 1 78 ? -5.850 4.636 21.783 1.00 90.19 78 GLU A N 1
ATOM 584 C CA . GLU A 1 78 ? -7.075 5.220 22.357 1.00 90.19 78 GLU A CA 1
ATOM 585 C C . GLU A 1 78 ? -8.015 5.806 21.283 1.00 90.19 78 GLU A C 1
ATOM 587 O O . GLU A 1 78 ? -8.575 6.893 21.435 1.00 90.19 78 GLU A O 1
ATOM 592 N N . GLY A 1 79 ? -8.158 5.095 20.157 1.00 86.94 79 GLY A N 1
ATOM 593 C CA . GLY A 1 79 ? -9.015 5.508 19.041 1.00 86.94 79 GLY A CA 1
ATOM 594 C C . GLY A 1 79 ? -8.444 6.649 18.194 1.00 86.94 79 GLY A C 1
ATOM 595 O O . GLY A 1 79 ? -9.179 7.275 17.434 1.00 86.94 79 GLY A O 1
ATOM 596 N N . LYS A 1 80 ? -7.148 6.955 18.330 1.00 93.19 80 LYS A N 1
ATOM 597 C CA . LYS A 1 80 ? -6.443 7.941 17.502 1.00 93.19 80 LYS A CA 1
ATOM 598 C C . LYS A 1 80 ? -5.264 7.293 16.794 1.00 93.19 80 LYS A C 1
ATOM 600 O O . LYS A 1 80 ? -4.429 6.663 17.436 1.00 93.19 80 LYS A O 1
ATOM 605 N N . TRP A 1 81 ? -5.151 7.528 15.491 1.00 96.56 81 TRP A N 1
ATOM 606 C CA . TRP A 1 81 ? -4.003 7.099 14.699 1.00 96.56 81 TRP A CA 1
ATOM 607 C C . TRP A 1 81 ? -2.770 7.936 15.052 1.00 96.56 81 TRP A C 1
ATOM 609 O O . TRP A 1 81 ? -2.773 9.158 14.887 1.00 96.56 81 TRP A O 1
ATOM 619 N N . LYS A 1 82 ? -1.713 7.281 15.539 1.00 96.38 82 LYS A N 1
ATOM 620 C CA . LYS A 1 82 ? -0.414 7.892 15.857 1.00 96.38 82 LYS A CA 1
ATOM 621 C C . LYS A 1 82 ? 0.685 7.259 15.017 1.00 96.38 82 LYS A C 1
ATOM 623 O O . LYS A 1 82 ? 0.611 6.078 14.696 1.00 96.38 82 LYS A O 1
ATOM 628 N N . VAL A 1 83 ? 1.680 8.061 14.649 1.00 97.12 83 VAL A N 1
ATOM 629 C CA . VAL A 1 83 ? 2.862 7.583 13.921 1.00 97.12 83 VAL A CA 1
ATOM 630 C C . VAL A 1 83 ? 3.664 6.664 14.832 1.00 97.12 83 VAL A C 1
ATOM 632 O O . VAL A 1 83 ? 3.899 7.022 15.984 1.00 97.12 83 VAL A O 1
ATOM 635 N N . MET A 1 84 ? 4.040 5.503 14.304 1.00 97.12 84 MET A N 1
ATOM 636 C CA . MET A 1 84 ? 4.927 4.564 14.982 1.00 97.12 84 MET A CA 1
ATOM 637 C C . MET A 1 84 ? 6.377 5.007 14.848 1.00 97.12 84 MET A C 1
ATOM 639 O O . MET A 1 84 ? 6.762 5.599 13.833 1.00 97.12 84 MET A O 1
ATOM 643 N N . ASP A 1 85 ? 7.181 4.683 15.852 1.00 95.12 85 ASP A N 1
ATOM 644 C CA . ASP A 1 85 ? 8.624 4.833 15.741 1.00 95.12 85 ASP A CA 1
ATOM 645 C C . ASP A 1 85 ? 9.157 3.856 14.668 1.00 95.12 85 ASP A C 1
ATOM 647 O O . ASP A 1 85 ? 8.728 2.698 14.633 1.00 95.12 85 ASP A O 1
ATOM 651 N N . PRO A 1 86 ? 10.061 4.276 13.762 1.00 90.44 86 PRO A N 1
ATOM 652 C CA . PRO A 1 86 ? 10.740 3.367 12.839 1.00 90.44 86 PRO A CA 1
ATOM 653 C C . PRO A 1 86 ? 11.424 2.162 13.498 1.00 90.44 86 PRO A C 1
ATOM 655 O O . PRO A 1 86 ? 11.617 1.159 12.822 1.00 90.44 86 PRO A O 1
ATOM 658 N N . GLU A 1 87 ? 11.774 2.224 14.785 1.00 92.94 87 GLU A N 1
ATOM 659 C CA . GLU A 1 87 ? 12.317 1.082 15.536 1.00 92.94 87 GLU A CA 1
ATOM 660 C C . GLU A 1 87 ? 11.245 0.042 15.927 1.00 92.94 87 GLU A C 1
ATOM 662 O O . GLU A 1 87 ? 11.573 -1.104 16.239 1.00 92.94 87 GLU A O 1
ATOM 667 N N . GLU A 1 88 ? 9.958 0.407 15.892 1.00 94.00 88 GLU A N 1
ATOM 668 C CA . GLU A 1 88 ? 8.831 -0.466 16.257 1.00 94.00 88 GLU A CA 1
ATOM 669 C C . GLU A 1 88 ? 8.332 -1.340 15.097 1.00 94.00 88 GLU A C 1
ATOM 671 O O . GLU A 1 88 ? 7.489 -2.218 15.298 1.00 94.00 88 GLU A O 1
ATOM 676 N N . TYR A 1 89 ? 8.831 -1.122 13.880 1.00 94.69 89 TYR A N 1
ATOM 677 C CA . TYR A 1 89 ? 8.505 -1.945 12.722 1.00 94.69 89 TYR A CA 1
ATOM 678 C C . TYR A 1 89 ? 9.734 -2.186 11.852 1.00 94.69 89 TYR A C 1
ATOM 680 O O . TYR A 1 89 ? 10.745 -1.501 11.942 1.00 94.69 89 TYR A O 1
ATOM 688 N N . SER A 1 90 ? 9.658 -3.191 10.986 1.00 94.88 90 SER A N 1
ATOM 689 C CA . SER A 1 90 ? 10.729 -3.468 10.035 1.00 94.88 90 SER A CA 1
ATOM 690 C C . SER A 1 90 ? 10.160 -3.790 8.666 1.00 94.88 90 SER A C 1
ATOM 692 O O . SER A 1 90 ? 9.085 -4.376 8.536 1.00 94.88 90 SER A O 1
ATOM 694 N N . VAL A 1 91 ? 10.897 -3.378 7.640 1.00 94.88 91 VAL A N 1
ATOM 695 C CA . VAL A 1 91 ? 10.680 -3.784 6.256 1.00 94.88 91 VAL A CA 1
ATOM 696 C C . VAL A 1 91 ? 11.946 -4.498 5.822 1.00 94.88 91 VAL A C 1
ATOM 698 O O . VAL A 1 91 ? 13.033 -3.920 5.853 1.00 94.88 91 VAL A O 1
ATOM 701 N N . GLU A 1 92 ? 11.820 -5.769 5.460 1.00 94.44 92 GLU A N 1
ATOM 702 C CA . GLU A 1 92 ? 12.964 -6.572 5.040 1.00 94.44 92 GLU A CA 1
ATOM 703 C C . GLU A 1 92 ? 13.635 -5.956 3.804 1.00 94.44 92 GLU A C 1
ATOM 705 O O . GLU A 1 92 ? 12.962 -5.484 2.884 1.00 94.44 92 GLU A O 1
ATOM 710 N N . ARG A 1 93 ? 14.976 -5.992 3.746 1.00 94.94 93 ARG A N 1
ATOM 711 C CA . ARG A 1 93 ? 15.739 -5.452 2.604 1.00 94.94 93 ARG A CA 1
ATOM 712 C C . ARG A 1 93 ? 15.294 -6.048 1.267 1.00 94.94 93 ARG A C 1
ATOM 714 O O . ARG A 1 93 ? 15.223 -5.341 0.270 1.00 94.94 93 ARG A O 1
ATOM 721 N N . GLU A 1 94 ? 14.914 -7.321 1.273 1.00 95.56 94 GLU A N 1
ATOM 722 C CA . GLU A 1 94 ? 14.440 -8.038 0.086 1.00 95.56 94 GLU A CA 1
ATOM 723 C C . GLU A 1 94 ? 13.145 -7.447 -0.481 1.00 95.56 94 GLU A C 1
ATOM 725 O O . GLU A 1 94 ? 12.956 -7.475 -1.695 1.00 95.56 94 GLU A O 1
ATOM 730 N N . CYS A 1 95 ? 12.288 -6.849 0.355 1.00 95.25 95 CYS A N 1
ATOM 731 C CA . CYS A 1 95 ? 11.089 -6.147 -0.103 1.00 95.25 95 CYS A CA 1
ATOM 732 C C . CYS A 1 95 ? 11.453 -4.886 -0.894 1.00 95.25 95 CYS A C 1
ATOM 734 O O . CYS A 1 95 ? 10.872 -4.635 -1.949 1.00 95.25 95 CYS A O 1
ATOM 736 N N . MET A 1 96 ? 12.435 -4.112 -0.418 1.00 96.19 96 MET A N 1
ATOM 737 C CA . MET A 1 96 ? 12.934 -2.922 -1.118 1.00 96.19 96 MET A CA 1
ATOM 738 C C . MET A 1 96 ? 13.605 -3.298 -2.442 1.00 96.19 96 MET A C 1
ATOM 740 O O . MET A 1 96 ? 13.265 -2.732 -3.479 1.00 96.19 96 MET A O 1
ATOM 744 N N . ASP A 1 97 ? 14.483 -4.303 -2.426 1.00 96.50 97 ASP A N 1
ATOM 745 C CA . ASP A 1 97 ? 15.171 -4.782 -3.630 1.00 96.50 97 ASP A CA 1
ATOM 746 C C . ASP A 1 97 ? 14.171 -5.319 -4.671 1.00 96.50 97 ASP A C 1
ATOM 748 O O . ASP A 1 97 ? 14.252 -4.990 -5.854 1.00 96.50 97 ASP A O 1
ATOM 752 N N . THR A 1 98 ? 13.167 -6.084 -4.232 1.00 97.19 98 THR A N 1
ATOM 753 C CA . THR A 1 98 ? 12.090 -6.582 -5.104 1.00 97.19 98 THR A CA 1
ATOM 754 C C . THR A 1 98 ? 11.259 -5.439 -5.682 1.00 97.19 98 THR A C 1
ATOM 756 O O . THR A 1 98 ? 10.958 -5.436 -6.875 1.00 97.19 98 THR A O 1
ATOM 759 N N . THR A 1 99 ? 10.927 -4.437 -4.863 1.00 96.75 99 THR A N 1
ATOM 760 C CA . THR A 1 99 ? 10.186 -3.246 -5.306 1.00 96.75 99 THR A CA 1
ATOM 761 C C . THR A 1 99 ? 10.962 -2.489 -6.386 1.00 96.75 99 THR A C 1
ATOM 763 O O . THR A 1 99 ? 10.389 -2.158 -7.421 1.00 96.75 99 THR A O 1
ATOM 766 N N . ALA A 1 100 ? 12.273 -2.287 -6.210 1.00 97.31 100 ALA A N 1
ATOM 767 C CA . ALA A 1 100 ? 13.131 -1.659 -7.216 1.00 97.31 100 ALA A CA 1
ATOM 768 C C . ALA A 1 100 ? 13.103 -2.413 -8.560 1.00 97.31 100 ALA A C 1
ATOM 770 O O . ALA A 1 100 ? 12.927 -1.799 -9.615 1.00 97.31 100 ALA A O 1
ATOM 771 N N . VAL A 1 101 ? 13.209 -3.748 -8.534 1.00 97.62 101 VAL A N 1
ATOM 772 C CA . VAL A 1 101 ? 13.135 -4.585 -9.747 1.00 97.62 101 VAL A CA 1
ATOM 773 C C . VAL A 1 101 ? 11.782 -4.435 -10.450 1.00 97.62 101 VAL A C 1
ATOM 775 O O . VAL A 1 101 ? 11.739 -4.265 -11.670 1.00 97.62 101 VAL A O 1
ATOM 778 N N . LEU A 1 102 ? 10.680 -4.459 -9.697 1.00 97.44 102 LEU A N 1
ATOM 779 C CA . LEU A 1 102 ? 9.331 -4.299 -10.249 1.00 97.44 102 LEU A CA 1
ATOM 780 C C . LEU A 1 102 ? 9.122 -2.918 -10.881 1.00 97.44 102 LEU A C 1
ATOM 782 O O . LEU A 1 102 ? 8.550 -2.832 -11.970 1.00 97.44 102 LEU A O 1
ATOM 786 N N . LEU A 1 103 ? 9.624 -1.856 -10.246 1.00 96.75 103 LEU A N 1
ATOM 787 C CA . LEU A 1 103 ? 9.558 -0.495 -10.785 1.00 96.75 103 LEU A CA 1
ATOM 788 C C . LEU A 1 103 ? 10.368 -0.361 -12.080 1.00 96.75 103 LEU A C 1
ATOM 790 O O . LEU A 1 103 ? 9.877 0.200 -13.058 1.00 96.75 103 LEU A O 1
ATOM 794 N N . HIS A 1 104 ? 11.577 -0.927 -12.128 1.00 97.19 104 HIS A N 1
ATOM 795 C CA . HIS A 1 104 ? 12.377 -0.980 -13.355 1.00 97.19 104 HIS A CA 1
ATOM 796 C C . HIS A 1 104 ? 11.671 -1.731 -14.491 1.00 97.19 104 HIS A C 1
ATOM 798 O O . HIS A 1 104 ? 11.803 -1.359 -15.657 1.00 97.19 104 HIS A O 1
ATOM 804 N N . GLY A 1 105 ? 10.920 -2.781 -14.155 1.00 96.44 105 GLY A N 1
ATOM 805 C CA . GLY A 1 105 ? 10.126 -3.562 -15.100 1.00 96.44 105 GLY A CA 1
ATOM 806 C C . GLY A 1 105 ? 8.790 -2.930 -15.495 1.00 96.44 105 GLY A C 1
ATOM 807 O O . GLY A 1 105 ? 8.089 -3.512 -16.320 1.00 96.44 105 GLY A O 1
ATOM 808 N N . HIS A 1 106 ? 8.426 -1.772 -14.933 1.00 96.50 106 HIS A N 1
ATOM 809 C CA . HIS A 1 106 ? 7.106 -1.154 -15.090 1.00 96.50 106 HIS A CA 1
ATOM 810 C C . HIS A 1 106 ? 5.943 -2.108 -14.766 1.00 96.50 106 HIS A C 1
ATOM 812 O O . HIS A 1 106 ? 4.940 -2.152 -15.486 1.00 96.50 106 HIS A O 1
ATOM 818 N N . ALA A 1 107 ? 6.093 -2.912 -13.707 1.00 96.75 107 ALA A N 1
ATOM 819 C CA . ALA A 1 107 ? 5.073 -3.873 -13.288 1.00 96.75 107 ALA A CA 1
ATOM 820 C C . ALA A 1 107 ? 3.744 -3.197 -12.895 1.00 96.75 107 ALA A C 1
ATOM 822 O O . ALA A 1 107 ? 2.689 -3.819 -12.990 1.00 96.75 107 ALA A O 1
ATOM 823 N N . ASP A 1 108 ? 3.788 -1.912 -12.529 1.00 94.00 108 ASP A N 1
ATOM 824 C CA . ASP A 1 108 ? 2.628 -1.059 -12.261 1.00 94.00 108 ASP A CA 1
ATOM 825 C C . ASP A 1 108 ? 1.637 -1.013 -13.434 1.00 94.00 108 ASP A C 1
ATOM 827 O O . ASP A 1 108 ? 0.432 -0.974 -13.213 1.00 94.00 108 ASP A O 1
ATOM 831 N N . LYS A 1 109 ? 2.111 -1.119 -14.682 1.00 95.62 109 LYS A N 1
ATOM 832 C CA . LYS A 1 109 ? 1.244 -1.114 -15.875 1.00 95.62 109 LYS A CA 1
ATOM 833 C C . LYS A 1 109 ? 0.352 -2.349 -16.003 1.00 95.62 109 LYS A C 1
ATOM 835 O O . LYS A 1 109 ? -0.583 -2.330 -16.799 1.00 95.62 109 LYS A O 1
ATOM 840 N N . GLY A 1 110 ? 0.687 -3.432 -15.303 1.00 94.88 110 GLY A N 1
ATOM 841 C CA . GLY A 1 110 ? -0.102 -4.665 -15.259 1.00 94.88 110 GLY A CA 1
ATOM 842 C C . GLY A 1 110 ? -0.928 -4.813 -13.983 1.00 94.88 110 GLY A C 1
ATOM 843 O O . GLY A 1 110 ? -1.641 -5.805 -13.846 1.00 94.88 110 GLY A O 1
ATOM 844 N N . LEU A 1 111 ? -0.821 -3.865 -13.048 1.00 97.00 111 LEU A N 1
ATOM 845 C CA . LEU A 1 111 ? -1.542 -3.911 -11.786 1.00 97.00 111 LEU A CA 1
ATOM 846 C C . LEU A 1 111 ? -3.029 -3.656 -12.031 1.00 97.00 111 LEU A C 1
ATOM 848 O O . LEU A 1 111 ? -3.404 -2.659 -12.640 1.00 97.00 111 LEU A O 1
ATOM 852 N N . ILE A 1 112 ? -3.859 -4.563 -11.529 1.00 97.88 112 ILE A N 1
ATOM 853 C CA . ILE A 1 112 ? -5.312 -4.451 -11.557 1.00 97.88 112 ILE A CA 1
ATOM 854 C C . ILE A 1 112 ? -5.787 -4.001 -10.183 1.00 97.88 112 ILE A C 1
ATOM 856 O O . ILE A 1 112 ? -5.609 -4.722 -9.199 1.00 97.88 112 ILE A O 1
ATOM 860 N N . ASP A 1 113 ? -6.417 -2.836 -10.107 1.00 95.75 113 ASP A N 1
ATOM 861 C CA . ASP A 1 113 ? -7.097 -2.403 -8.891 1.00 95.75 113 ASP A CA 1
ATOM 862 C C . ASP A 1 113 ? -8.589 -2.785 -8.892 1.00 95.75 113 ASP A C 1
ATOM 864 O O . ASP A 1 113 ? -9.107 -3.457 -9.791 1.00 95.75 113 ASP A O 1
ATOM 868 N N . PHE A 1 114 ? -9.294 -2.391 -7.831 1.00 95.06 114 PHE A N 1
ATOM 869 C CA . PHE A 1 114 ? -10.714 -2.696 -7.701 1.00 95.06 114 PHE A CA 1
ATOM 870 C C . PHE A 1 114 ? -11.583 -1.879 -8.668 1.00 95.06 114 PHE A C 1
ATOM 872 O O . PHE A 1 114 ? -12.638 -2.362 -9.064 1.00 95.06 114 PHE A O 1
ATOM 879 N N . ASP A 1 115 ? -11.155 -0.683 -9.077 1.00 95.19 115 ASP A N 1
ATOM 880 C CA . ASP A 1 115 ? -11.904 0.132 -10.036 1.00 95.19 115 ASP A CA 1
ATOM 881 C C . ASP A 1 115 ? -11.827 -0.500 -11.437 1.00 95.19 115 ASP A C 1
ATOM 883 O O . ASP A 1 115 ? -12.856 -0.669 -12.092 1.00 95.19 115 ASP A O 1
ATOM 887 N N . ASN A 1 116 ? -10.657 -1.006 -11.845 1.00 96.50 116 ASN A N 1
ATOM 888 C CA . ASN A 1 116 ? -10.499 -1.787 -13.078 1.00 96.50 116 ASN A CA 1
ATOM 889 C C . ASN A 1 116 ? -11.362 -3.059 -13.087 1.00 96.50 116 ASN A C 1
ATOM 891 O O . ASN A 1 116 ? -11.864 -3.458 -14.139 1.00 96.50 116 ASN A O 1
ATOM 895 N N . HIS A 1 117 ? -11.523 -3.712 -11.932 1.00 96.00 117 HIS A N 1
ATOM 896 C CA . HIS A 1 117 ? -12.406 -4.872 -11.785 1.00 96.00 117 HIS A CA 1
ATOM 897 C C . HIS A 1 117 ? -13.891 -4.504 -11.891 1.00 96.00 117 HIS A C 1
ATOM 899 O O . HIS A 1 117 ? -14.691 -5.281 -12.409 1.00 96.00 117 HIS A O 1
ATOM 905 N N . LEU A 1 118 ? -14.287 -3.328 -11.399 1.00 93.94 118 LEU A N 1
ATOM 906 C CA . LEU A 1 118 ? -15.664 -2.857 -11.539 1.00 93.94 118 LEU A CA 1
ATOM 907 C C . LEU A 1 118 ? -16.002 -2.499 -12.991 1.00 93.94 118 LEU A C 1
ATOM 909 O O . LEU A 1 118 ? -17.142 -2.717 -13.407 1.00 93.94 118 LEU A O 1
ATOM 913 N N . ASP A 1 119 ? -15.024 -2.000 -13.749 1.00 96.00 119 ASP A N 1
ATOM 914 C CA . ASP A 1 119 ? -15.168 -1.740 -15.184 1.00 96.00 119 ASP A CA 1
ATOM 915 C C . ASP A 1 119 ? -15.248 -3.042 -16.001 1.00 96.00 119 ASP A C 1
ATOM 917 O O . ASP A 1 119 ? -16.083 -3.170 -16.900 1.00 96.00 119 ASP A O 1
ATOM 921 N N . ASP A 1 120 ? -14.410 -4.029 -15.672 1.00 97.06 120 ASP A N 1
ATOM 922 C CA . ASP A 1 120 ? -14.425 -5.364 -16.270 1.00 97.06 120 ASP A CA 1
ATOM 923 C C . ASP A 1 120 ? -14.179 -6.434 -15.200 1.00 97.06 120 ASP A C 1
ATOM 925 O O . ASP A 1 120 ? -13.062 -6.641 -14.724 1.00 97.06 120 ASP A O 1
ATOM 929 N N . ILE A 1 121 ? -15.242 -7.174 -14.873 1.00 95.19 121 ILE A N 1
ATOM 930 C CA . ILE A 1 121 ? -15.242 -8.210 -13.832 1.00 95.19 121 ILE A CA 1
ATOM 931 C C . ILE A 1 121 ? -14.297 -9.384 -14.122 1.00 95.19 121 ILE A C 1
ATOM 933 O O . ILE A 1 121 ? -14.070 -10.213 -13.240 1.00 95.19 121 ILE A O 1
ATOM 937 N N . SER A 1 122 ? -13.768 -9.497 -15.345 1.00 96.50 122 SER A N 1
ATOM 938 C CA . SER A 1 122 ? -12.748 -10.493 -15.682 1.00 96.50 122 SER A CA 1
ATOM 939 C C . SER A 1 122 ? -11.348 -10.110 -15.189 1.00 96.50 122 SER A C 1
ATOM 941 O O . SER A 1 122 ? -10.486 -10.985 -15.072 1.00 96.50 122 SER A O 1
ATOM 943 N N . ASN A 1 123 ? -11.127 -8.837 -14.846 1.00 97.44 123 ASN A N 1
ATOM 944 C CA . ASN A 1 123 ? -9.878 -8.361 -14.269 1.00 97.44 123 ASN A CA 1
ATOM 945 C C . ASN A 1 123 ? -9.737 -8.844 -12.818 1.00 97.44 123 ASN A C 1
ATOM 947 O O . ASN A 1 123 ? -10.552 -8.521 -11.957 1.00 97.44 123 ASN A O 1
ATOM 951 N N . ASP A 1 124 ? -8.689 -9.612 -12.526 1.00 96.31 124 ASP A N 1
ATOM 952 C CA . ASP A 1 124 ? -8.455 -10.181 -11.196 1.00 96.31 124 ASP A CA 1
ATOM 953 C C . ASP A 1 124 ? -7.650 -9.222 -10.305 1.00 96.31 124 ASP A C 1
ATOM 955 O O . ASP A 1 124 ? -6.419 -9.158 -10.377 1.00 96.31 124 ASP A O 1
ATOM 959 N N . TRP A 1 125 ? -8.354 -8.513 -9.420 1.00 96.06 125 TRP A N 1
ATOM 960 C CA . TRP A 1 125 ? -7.772 -7.581 -8.447 1.00 96.06 125 TRP A CA 1
ATOM 961 C C . TRP A 1 125 ? -6.882 -8.257 -7.388 1.00 96.06 125 TRP A C 1
ATOM 963 O O . TRP A 1 125 ? -6.165 -7.572 -6.658 1.00 96.06 125 TRP A O 1
ATOM 973 N N . THR A 1 126 ? -6.864 -9.595 -7.299 1.00 95.25 126 THR A N 1
ATOM 974 C CA . THR A 1 126 ? -5.913 -10.325 -6.438 1.00 95.25 126 THR A CA 1
ATOM 975 C C . THR A 1 126 ? -4.515 -10.440 -7.060 1.00 95.25 126 THR A C 1
ATOM 977 O O . THR A 1 126 ? -3.568 -10.853 -6.386 1.00 95.25 126 THR A O 1
ATOM 980 N N . ASN A 1 127 ? -4.365 -10.038 -8.330 1.00 97.56 127 ASN A N 1
ATOM 981 C CA . ASN A 1 127 ? -3.098 -9.922 -9.053 1.00 97.56 127 ASN A CA 1
ATOM 982 C C . ASN A 1 127 ? -2.177 -11.165 -8.961 1.00 97.56 127 ASN A C 1
ATOM 984 O O . ASN A 1 127 ? -0.975 -11.037 -8.700 1.00 97.56 127 ASN A O 1
ATOM 988 N N . PRO A 1 128 ? -2.665 -12.392 -9.242 1.00 96.88 128 PRO A N 1
ATOM 989 C CA . PRO A 1 128 ? -1.877 -13.618 -9.070 1.00 96.88 128 PRO A CA 1
ATOM 990 C C . PRO A 1 128 ? -0.620 -13.666 -9.949 1.00 96.88 128 PRO A C 1
ATOM 992 O O . PRO A 1 128 ? 0.342 -14.366 -9.630 1.00 96.88 128 PRO A O 1
ATOM 995 N N . HIS A 1 129 ? -0.614 -12.943 -11.070 1.00 95.94 129 HIS A N 1
ATOM 996 C CA . HIS A 1 129 ? 0.539 -12.852 -11.958 1.00 95.94 129 HIS A CA 1
ATOM 997 C C . HIS A 1 129 ? 1.675 -12.008 -11.350 1.00 95.94 129 HIS A C 1
ATOM 999 O O . HIS A 1 129 ? 2.835 -12.408 -11.451 1.00 95.94 129 HIS A O 1
ATOM 1005 N N . ILE A 1 130 ? 1.349 -10.911 -10.656 1.00 96.94 130 ILE A N 1
ATOM 1006 C CA . ILE A 1 130 ? 2.322 -10.087 -9.923 1.00 96.94 130 ILE A CA 1
ATOM 1007 C C . ILE A 1 130 ? 2.846 -10.854 -8.712 1.00 96.94 130 ILE A C 1
ATOM 1009 O O . ILE A 1 130 ? 4.055 -10.879 -8.502 1.00 96.94 130 ILE A O 1
ATOM 1013 N N . ASN A 1 131 ? 1.980 -11.565 -7.981 1.00 96.94 131 ASN A N 1
ATOM 1014 C CA . ASN A 1 131 ? 2.399 -12.388 -6.838 1.00 96.94 131 ASN A CA 1
ATOM 1015 C C . ASN A 1 131 ? 3.457 -13.429 -7.250 1.00 96.94 131 ASN A C 1
ATOM 1017 O O . ASN A 1 131 ? 4.504 -13.537 -6.620 1.00 96.94 131 ASN A O 1
ATOM 1021 N N . LYS A 1 132 ? 3.256 -14.114 -8.385 1.00 97.56 132 LYS A N 1
ATOM 1022 C CA . LYS A 1 132 ? 4.254 -15.048 -8.941 1.00 97.56 132 LYS A CA 1
ATOM 1023 C C . LYS A 1 132 ? 5.568 -14.364 -9.328 1.00 97.56 132 LYS A C 1
ATOM 1025 O O . LYS A 1 132 ? 6.634 -14.955 -9.162 1.00 97.56 132 LYS A O 1
ATOM 1030 N N . ALA A 1 133 ? 5.503 -13.148 -9.874 1.00 97.19 133 ALA A N 1
ATOM 1031 C CA . ALA A 1 133 ? 6.697 -12.380 -10.212 1.00 97.19 133 ALA A CA 1
ATOM 1032 C C . ALA A 1 133 ? 7.478 -11.988 -8.948 1.00 97.19 133 ALA A C 1
ATOM 1034 O O . ALA A 1 133 ? 8.692 -12.184 -8.908 1.00 97.19 133 ALA A O 1
ATOM 1035 N N . ILE A 1 134 ? 6.782 -11.521 -7.905 1.00 97.81 134 ILE A N 1
ATOM 1036 C CA . ILE A 1 134 ? 7.352 -11.228 -6.582 1.00 97.81 134 ILE A CA 1
ATOM 1037 C C . ILE A 1 134 ? 8.059 -12.464 -6.021 1.00 97.81 134 ILE A C 1
ATOM 1039 O O . ILE A 1 134 ? 9.240 -12.381 -5.690 1.00 97.81 134 ILE A O 1
ATOM 1043 N N . ASP A 1 135 ? 7.384 -13.615 -5.984 1.00 97.69 135 ASP A N 1
ATOM 1044 C CA . ASP A 1 135 ? 7.955 -14.861 -5.458 1.00 97.69 135 ASP A CA 1
ATOM 1045 C C . ASP A 1 135 ? 9.237 -15.264 -6.204 1.00 97.69 135 ASP A C 1
ATOM 1047 O O . ASP A 1 135 ? 10.244 -15.627 -5.589 1.00 97.69 135 ASP A O 1
ATOM 1051 N N . SER A 1 136 ? 9.230 -15.149 -7.537 1.00 97.50 136 SER A N 1
ATOM 1052 C CA . SER A 1 136 ? 10.400 -15.444 -8.368 1.00 97.50 136 SER A CA 1
ATOM 1053 C C . SER A 1 136 ? 11.563 -14.486 -8.095 1.00 97.50 136 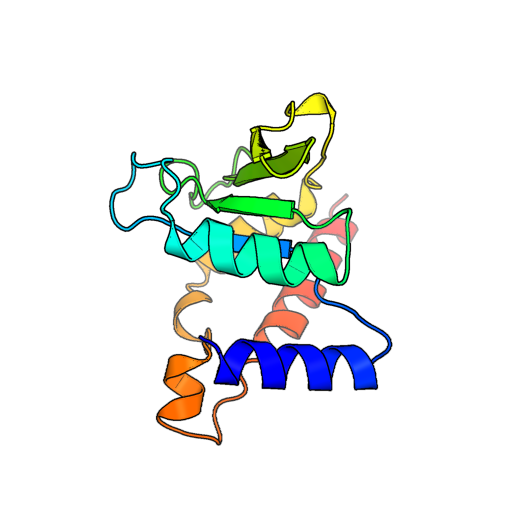SER A C 1
ATOM 1055 O O . SER A 1 136 ? 12.712 -14.929 -8.033 1.00 97.50 136 SER A O 1
ATOM 1057 N N . ILE A 1 137 ? 11.297 -13.184 -7.957 1.00 97.62 137 ILE A N 1
ATOM 1058 C CA . ILE A 1 137 ? 12.330 -12.173 -7.691 1.00 97.62 137 ILE A CA 1
ATOM 1059 C C . ILE A 1 137 ? 12.920 -12.382 -6.293 1.00 97.62 137 ILE A C 1
ATOM 1061 O O . ILE A 1 137 ? 14.142 -12.424 -6.147 1.00 97.62 137 ILE A O 1
ATOM 1065 N N . LEU A 1 138 ? 12.077 -12.607 -5.281 1.00 96.44 138 LEU A N 1
ATOM 1066 C CA . LEU A 1 138 ? 12.515 -12.903 -3.916 1.00 96.44 138 LEU A CA 1
ATOM 1067 C C . LEU A 1 138 ? 13.413 -14.141 -3.870 1.00 96.44 138 LEU A C 1
ATOM 1069 O O . LEU A 1 138 ? 14.464 -14.121 -3.231 1.00 96.44 138 LEU A O 1
ATOM 1073 N N . GLN A 1 139 ? 13.041 -15.211 -4.577 1.00 96.38 139 GLN A N 1
ATOM 1074 C CA . GLN A 1 139 ? 13.863 -16.417 -4.651 1.00 96.38 139 GLN A CA 1
ATOM 1075 C C . GLN A 1 139 ? 15.226 -16.143 -5.304 1.00 96.38 139 GLN A C 1
ATOM 1077 O O . GLN A 1 139 ? 16.245 -16.635 -4.822 1.00 96.38 139 GLN A O 1
ATOM 1082 N N . GLN A 1 140 ? 15.267 -15.346 -6.375 1.00 96.25 140 GLN A N 1
ATOM 1083 C CA . GLN A 1 140 ? 16.523 -14.960 -7.022 1.00 96.25 140 GLN A CA 1
ATOM 1084 C C . GLN A 1 140 ? 17.412 -14.133 -6.089 1.00 96.25 140 GLN A C 1
ATOM 1086 O O . GLN A 1 140 ? 18.588 -14.454 -5.951 1.00 96.25 140 GLN A O 1
ATOM 1091 N N . ILE A 1 141 ? 16.855 -13.127 -5.408 1.00 93.94 141 ILE A N 1
ATOM 1092 C CA . ILE A 1 141 ? 17.589 -12.285 -4.450 1.00 93.94 141 ILE A CA 1
ATOM 1093 C C . ILE A 1 141 ? 18.178 -13.133 -3.319 1.00 93.94 141 ILE A C 1
ATOM 1095 O O . ILE A 1 141 ? 19.351 -12.976 -2.983 1.00 93.94 141 ILE A O 1
ATOM 1099 N N . ARG A 1 142 ? 17.396 -14.065 -2.765 1.00 93.75 142 ARG A N 1
ATOM 1100 C CA . ARG A 1 142 ? 17.847 -14.969 -1.695 1.00 93.75 142 ARG A CA 1
ATOM 1101 C C . ARG A 1 142 ? 18.978 -15.892 -2.132 1.00 93.75 142 ARG A C 1
ATOM 1103 O O . ARG A 1 142 ? 19.860 -16.164 -1.334 1.00 93.75 142 ARG A O 1
ATOM 1110 N N . ASN A 1 143 ? 18.974 -16.344 -3.385 1.00 93.69 143 ASN A N 1
ATOM 1111 C CA . ASN A 1 143 ? 20.024 -17.213 -3.925 1.00 93.69 143 ASN A CA 1
ATOM 1112 C C . ASN A 1 143 ? 21.346 -16.478 -4.215 1.00 93.69 143 ASN A C 1
ATOM 1114 O O . ASN A 1 143 ? 22.366 -17.134 -4.420 1.00 93.69 143 ASN A O 1
ATOM 1118 N N . LEU A 1 144 ? 21.328 -15.144 -4.308 1.00 89.31 144 LEU A N 1
ATOM 1119 C CA . LEU A 1 144 ? 22.522 -14.324 -4.547 1.00 89.31 144 LEU A CA 1
ATOM 1120 C C . LEU A 1 144 ? 23.271 -13.958 -3.254 1.00 89.31 144 LEU A C 1
ATOM 1122 O O . LEU A 1 144 ? 24.372 -13.411 -3.338 1.00 89.31 144 LEU A O 1
ATOM 1126 N N . LYS A 1 145 ? 22.676 -14.225 -2.087 1.00 74.81 145 LYS A N 1
ATOM 1127 C CA . LYS A 1 145 ? 23.268 -14.017 -0.760 1.00 74.81 145 LYS A CA 1
ATOM 1128 C C . LYS A 1 145 ? 23.865 -15.314 -0.226 1.00 74.81 145 LYS A C 1
ATOM 1130 O O . LYS A 1 145 ? 24.909 -15.213 0.454 1.00 74.81 145 LYS A O 1
#

Solvent-accessible surface area (backbone atoms only — not comparable to full-atom values): 8522 Å² total; per-residue (Å²): 107,72,69,56,52,55,54,53,48,52,54,28,51,77,71,77,44,70,69,58,55,41,74,48,68,55,92,52,57,87,48,83,77,83,55,72,70,60,52,53,54,33,51,60,40,28,77,81,28,72,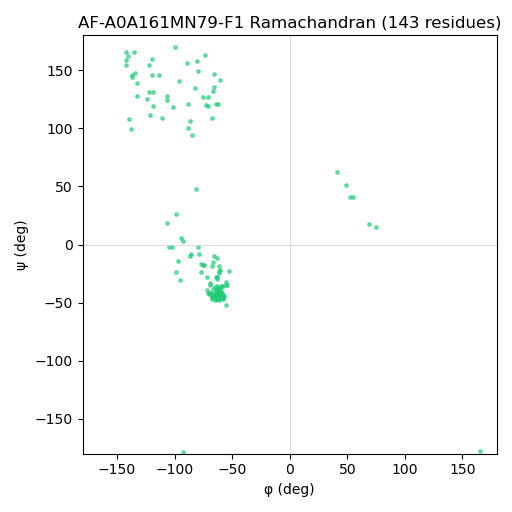84,24,31,42,35,38,43,36,55,76,47,60,48,70,70,25,88,55,83,36,64,47,51,22,37,63,57,95,90,37,81,39,78,56,60,74,88,80,55,86,76,61,68,64,58,32,55,44,49,14,53,38,56,72,66,48,48,71,82,74,62,43,47,67,66,55,21,71,78,37,77,85,47,57,53,82,35,67,70,57,53,53,50,51,54,53,45,47,53,52,57,62,72,75,109

InterPro domains:
  IPR005366 ER membrane protein complex subunit 8/9 [PF03665] (1-129)
  IPR005366 ER membrane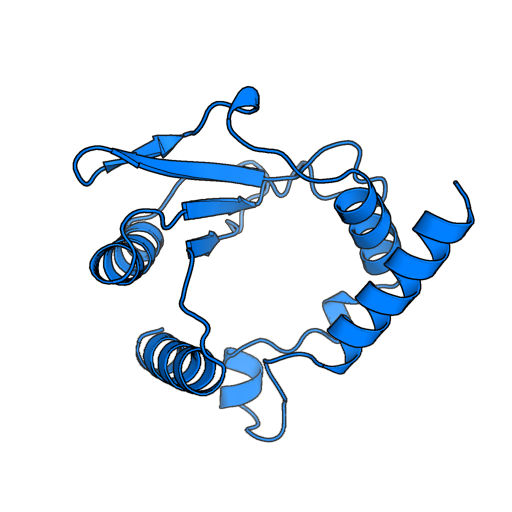 protein complex subunit 8/9 [PTHR12941] (2-134)
  IPR005366 ER membrane protein complex subunit 8/9 [cd08060] (1-127)

Foldseek 3Di:
DVVVQVVVQVVQVVVVHHQQEEEDEDPDQQDPDDDPVQLVVRLVSCVVPVNHKYKYFRNVQQDLQNPDGRIFIWHADPSDTDTDDPVVDDDDPLNSVLSSVCVVVVVVVVADDVVNCVVPVVRDNVPVVVVVSSVVSSVVVVVVD